Protein AF-A0AAN1XSY5-F1 (afdb_monomer_lite)

Foldseek 3Di:
DVVVVVVVVVVVVVVVVVVVVVVVVVVVPPQPPDDCDDDPDPDDPDDDDDDDPPDQPEDEELCQQVVCVQWKDWRDKDKDFCVVCVVVDDDPVQWDDAQDWDGFAQWIWHHHPQWIWIDHPRHIYIYHRQWIWGQDPQGIWIWHDDPRMIMIIGIHGHDHDDD

Secondary structure (DSSP, 8-state):
-HHHHHHHHHHHHHHHHHHHHHHHHHTT--------PPPPPP--------PPSS-----BSTTGGGG-TTTEEEEEEEEEEHHHHTTTSPPGGGBPPTT-EEEETTEEEEE-SS-EEEEETTEEEEE-TTEEEEEETTEEEEEEEETTEEEEEEEEEPP----

Sequence (163 aa):
MARYYLIATIIVVAFGCIVFARRVATLRDFEVRAGAGAPPSPAGAQRDGVPPPAQTFAGDGPWVLSALPSCFAQQSSLTGTALQLAFDVPPARERVAPGTRLHSGNCTLVVGAHDVTIERDGDRLRVPPDAALYDTPKGLTLFHTHAGRAELRVYNRLPVTLR

Structure (mmCIF, N/CA/C/O backbone):
data_AF-A0AAN1XSY5-F1
#
_entry.id   AF-A0AAN1XSY5-F1
#
loop_
_atom_site.group_PDB
_atom_site.id
_atom_site.type_symbol
_atom_site.label_atom_id
_atom_site.label_alt_id
_atom_site.label_comp_id
_atom_site.label_asym_id
_atom_site.label_entity_id
_atom_site.label_seq_id
_atom_site.pdbx_PDB_ins_code
_atom_site.Cartn_x
_atom_site.Cartn_y
_atom_site.Cartn_z
_atom_site.occupancy
_atom_site.B_iso_or_equiv
_atom_site.auth_seq_id
_atom_site.auth_comp_id
_atom_site.auth_asym_id
_atom_site.auth_atom_id
_atom_site.pdbx_PDB_model_num
ATOM 1 N N . MET A 1 1 ? 42.272 26.049 -30.480 1.00 61.34 1 MET A N 1
ATOM 2 C CA . MET A 1 1 ? 41.077 25.381 -31.045 1.00 61.34 1 MET A CA 1
ATOM 3 C C . MET A 1 1 ? 40.530 24.282 -30.130 1.00 61.34 1 MET A C 1
ATOM 5 O O . MET A 1 1 ? 39.418 24.443 -29.656 1.00 61.34 1 MET A O 1
ATOM 9 N N . ALA A 1 2 ? 41.290 23.230 -29.782 1.00 71.50 2 ALA A N 1
ATOM 10 C CA . ALA A 1 2 ? 40.796 22.106 -28.956 1.00 71.50 2 ALA A CA 1
ATOM 11 C C . ALA A 1 2 ? 40.216 22.499 -27.577 1.00 71.50 2 ALA A C 1
ATOM 13 O O . ALA A 1 2 ? 39.219 21.936 -27.136 1.00 71.50 2 ALA A O 1
ATOM 14 N N . ARG A 1 3 ? 40.789 23.520 -26.923 1.00 74.94 3 ARG A N 1
ATOM 15 C CA . ARG A 1 3 ? 40.286 24.042 -25.638 1.00 74.94 3 ARG A CA 1
ATOM 16 C C . ARG A 1 3 ? 38.865 24.613 -25.730 1.00 74.94 3 ARG A C 1
ATOM 18 O O . ARG A 1 3 ? 38.096 24.447 -24.795 1.00 74.94 3 ARG A O 1
ATOM 25 N N . TYR A 1 4 ? 38.501 25.228 -26.856 1.00 86.19 4 TYR A N 1
ATOM 26 C CA . TYR A 1 4 ? 37.157 25.781 -27.051 1.00 86.19 4 TYR A CA 1
ATOM 27 C C . TYR A 1 4 ? 36.112 24.682 -27.254 1.00 86.19 4 TYR A C 1
ATOM 29 O O . TYR A 1 4 ? 35.021 24.775 -26.702 1.00 86.19 4 TYR A O 1
ATOM 37 N N . TYR A 1 5 ? 36.468 23.608 -27.965 1.00 84.12 5 TYR A N 1
ATOM 38 C CA . TYR A 1 5 ? 35.583 22.454 -28.130 1.00 84.12 5 TYR A CA 1
ATOM 39 C C . TYR A 1 5 ? 35.305 21.740 -26.807 1.00 84.12 5 TYR A C 1
ATOM 41 O O . TYR A 1 5 ? 34.165 21.368 -26.561 1.00 84.12 5 TYR A O 1
ATOM 49 N N . LEU A 1 6 ? 36.314 21.610 -25.938 1.00 89.06 6 LEU A N 1
ATOM 50 C CA . LEU A 1 6 ? 36.168 20.979 -24.623 1.00 89.06 6 LEU A CA 1
ATOM 51 C C . LEU A 1 6 ? 35.263 21.804 -23.692 1.00 89.06 6 LEU A C 1
ATOM 53 O O . LEU A 1 6 ? 34.407 21.260 -23.001 1.00 89.06 6 LEU A O 1
ATOM 57 N N . ILE A 1 7 ? 35.402 23.132 -23.716 1.00 86.81 7 ILE A N 1
ATOM 58 C CA . ILE A 1 7 ? 34.521 24.029 -22.957 1.00 86.81 7 ILE A CA 1
ATOM 59 C C . ILE A 1 7 ? 33.079 23.936 -23.482 1.00 86.81 7 ILE A C 1
ATOM 61 O O . ILE A 1 7 ? 32.145 23.837 -22.689 1.00 86.81 7 ILE A O 1
ATOM 65 N N . ALA A 1 8 ? 32.888 23.904 -24.803 1.00 87.25 8 ALA A N 1
ATOM 66 C CA . ALA A 1 8 ? 31.563 23.797 -25.408 1.00 87.25 8 ALA A CA 1
ATOM 67 C C . ALA A 1 8 ? 30.851 22.481 -25.047 1.00 87.25 8 ALA A C 1
ATOM 69 O O . ALA A 1 8 ? 29.673 22.508 -24.692 1.00 87.25 8 ALA A O 1
ATOM 70 N N . THR A 1 9 ? 31.546 21.339 -25.069 1.00 89.75 9 THR A N 1
ATOM 71 C CA . THR A 1 9 ? 30.949 20.055 -24.665 1.00 89.75 9 THR A CA 1
ATOM 72 C C . THR A 1 9 ? 30.570 20.029 -23.193 1.00 89.75 9 THR A C 1
ATOM 74 O O . THR A 1 9 ? 29.479 19.562 -22.874 1.00 89.75 9 THR A O 1
ATOM 77 N N . ILE A 1 10 ? 31.403 20.573 -22.299 1.00 93.62 10 ILE A N 1
ATOM 78 C CA . ILE A 1 10 ? 31.058 20.667 -20.871 1.00 93.62 10 ILE A CA 1
ATOM 79 C C . ILE A 1 10 ? 29.782 21.487 -20.680 1.00 93.62 10 ILE A C 1
ATOM 81 O O . ILE A 1 10 ? 28.893 21.061 -19.945 1.00 93.62 10 ILE A O 1
ATOM 85 N N . ILE A 1 11 ? 29.664 22.628 -21.364 1.00 92.94 11 ILE A N 1
ATOM 86 C CA . ILE A 1 11 ? 28.479 23.486 -21.264 1.00 92.94 11 ILE A CA 1
ATOM 87 C C . ILE A 1 11 ? 27.236 22.733 -21.737 1.00 92.94 11 ILE A C 1
ATOM 89 O O . ILE A 1 11 ? 26.245 22.702 -21.013 1.00 92.94 11 ILE A O 1
ATOM 93 N N . VAL A 1 12 ? 27.286 22.087 -22.905 1.00 93.00 12 VAL A N 1
ATOM 94 C CA . VAL A 1 12 ? 26.134 21.358 -23.461 1.00 93.00 12 VAL A CA 1
ATOM 95 C C . VAL A 1 12 ? 25.718 20.195 -22.559 1.00 93.00 12 VAL A C 1
ATOM 97 O O . VAL A 1 12 ? 24.528 20.023 -22.303 1.00 93.00 12 VAL A O 1
ATOM 100 N N . VAL A 1 13 ? 26.675 19.428 -22.031 1.00 93.00 13 VAL A N 1
ATOM 101 C CA . VAL A 1 13 ? 26.388 18.310 -21.120 1.00 93.00 13 VAL A CA 1
ATOM 102 C C . VAL A 1 13 ? 25.803 18.816 -19.804 1.00 93.00 13 VAL A C 1
ATOM 104 O O . VAL A 1 13 ? 24.787 18.293 -19.355 1.00 93.00 13 VAL A O 1
ATOM 107 N N . ALA A 1 14 ? 26.379 19.863 -19.208 1.00 91.38 14 ALA A N 1
ATOM 108 C CA . ALA A 1 14 ? 25.864 20.444 -17.972 1.00 91.38 14 ALA A CA 1
ATOM 109 C C . ALA A 1 14 ? 24.440 20.988 -18.159 1.00 91.38 14 ALA A C 1
ATOM 111 O O . ALA A 1 14 ? 23.556 20.694 -17.354 1.00 91.38 14 ALA A O 1
ATOM 112 N N . PHE A 1 15 ? 24.188 21.716 -19.251 1.00 92.56 15 PHE A N 1
ATOM 113 C CA . PHE A 1 15 ? 22.855 22.232 -19.561 1.00 92.56 15 PHE A CA 1
ATOM 114 C C . PHE A 1 15 ? 21.857 21.101 -19.823 1.00 92.56 15 PHE A C 1
ATOM 116 O O . PHE A 1 15 ? 20.746 21.131 -19.297 1.00 92.56 15 PHE A O 1
ATOM 123 N N . GLY A 1 16 ? 22.265 20.072 -20.570 1.00 89.12 16 GLY A N 1
ATOM 124 C CA . GLY A 1 16 ? 21.461 18.878 -20.816 1.00 89.12 16 GLY A CA 1
ATOM 125 C C . GLY A 1 16 ? 21.082 18.160 -19.520 1.00 89.12 16 GLY A C 1
ATOM 126 O O . GLY A 1 16 ? 19.906 17.871 -19.305 1.00 89.12 16 GLY A O 1
ATOM 127 N N . CYS A 1 17 ? 22.044 17.953 -18.616 1.00 89.19 17 CYS A N 1
ATOM 128 C CA . CYS A 1 17 ? 21.810 17.353 -17.302 1.00 89.19 17 CYS A CA 1
ATOM 129 C C . CYS A 1 17 ? 20.852 18.189 -16.443 1.00 89.19 17 CYS A C 1
ATOM 131 O O . CYS A 1 17 ? 19.953 17.629 -15.819 1.00 89.19 17 CYS A O 1
ATOM 133 N N . ILE A 1 18 ? 20.994 19.518 -16.435 1.00 87.44 18 ILE A N 1
ATOM 134 C CA . ILE A 1 18 ? 20.109 20.417 -15.676 1.00 87.44 18 ILE A CA 1
ATOM 135 C C . ILE A 1 18 ? 18.682 20.371 -16.230 1.00 87.44 18 ILE A C 1
ATOM 137 O O . ILE A 1 18 ? 17.727 20.245 -15.461 1.00 87.44 18 ILE A O 1
ATOM 141 N N . VAL A 1 19 ? 18.519 20.451 -17.554 1.00 86.19 19 VAL A N 1
ATOM 142 C CA . VAL A 1 19 ? 17.202 20.388 -18.204 1.00 86.19 19 VAL A CA 1
ATOM 143 C C . VAL A 1 19 ? 16.552 19.030 -17.962 1.00 86.19 19 VAL A C 1
ATOM 145 O O . VAL A 1 19 ? 15.374 18.981 -17.616 1.00 86.19 19 VAL A O 1
ATOM 148 N N . PHE A 1 20 ? 17.313 17.940 -18.077 1.00 82.81 20 PHE A N 1
ATOM 149 C CA . PHE A 1 20 ? 16.827 16.589 -17.815 1.00 82.81 20 PHE A CA 1
ATOM 150 C C . PHE A 1 20 ? 16.404 16.412 -16.353 1.00 82.81 20 PHE A C 1
ATOM 152 O O . PHE A 1 20 ? 15.286 15.973 -16.094 1.00 82.81 20 PHE A O 1
ATOM 159 N N . ALA A 1 21 ? 17.237 16.831 -15.396 1.00 77.56 21 ALA A N 1
ATOM 160 C CA . ALA A 1 21 ? 16.911 16.775 -13.973 1.00 77.56 21 ALA A CA 1
ATOM 161 C C . ALA A 1 21 ? 15.665 17.608 -13.641 1.00 77.56 21 ALA A C 1
ATOM 163 O O . ALA A 1 21 ? 14.802 17.141 -12.899 1.00 77.56 21 ALA A O 1
ATOM 164 N N . ARG A 1 22 ? 15.515 18.801 -14.238 1.00 75.81 22 ARG A N 1
ATOM 165 C CA . ARG A 1 22 ? 14.298 19.614 -14.092 1.00 75.81 22 ARG A CA 1
ATOM 166 C C . ARG A 1 22 ? 13.070 18.937 -14.690 1.00 75.81 22 ARG A C 1
ATOM 168 O O . ARG A 1 22 ? 12.047 18.893 -14.023 1.00 75.81 22 ARG A O 1
ATOM 175 N N . ARG A 1 23 ? 13.172 18.366 -15.894 1.00 73.94 23 ARG A N 1
ATOM 176 C CA . ARG A 1 23 ? 12.092 17.595 -16.539 1.00 73.94 23 ARG A CA 1
ATOM 177 C C . ARG A 1 23 ? 11.649 16.415 -15.676 1.00 73.94 23 ARG A C 1
ATOM 179 O O . ARG A 1 23 ? 10.453 16.193 -15.517 1.00 73.94 23 ARG A O 1
ATOM 186 N N . VAL A 1 24 ? 12.602 15.677 -15.110 1.00 67.88 24 VAL A N 1
ATOM 187 C CA . VAL A 1 24 ? 12.331 14.535 -14.226 1.00 67.88 24 VAL A CA 1
ATOM 188 C C . VAL A 1 24 ? 11.725 14.994 -12.899 1.00 67.88 24 VAL A C 1
ATOM 190 O O . VAL A 1 24 ? 10.802 14.350 -12.414 1.00 67.88 24 VAL A O 1
ATOM 193 N N . ALA A 1 25 ? 12.175 16.120 -12.339 1.00 61.53 25 ALA A N 1
ATOM 194 C CA . ALA A 1 25 ? 11.576 16.702 -11.141 1.00 61.53 25 ALA A CA 1
ATOM 195 C C . ALA A 1 25 ? 10.123 17.141 -11.388 1.00 61.53 25 ALA A C 1
ATOM 197 O O . ALA A 1 25 ? 9.246 16.761 -10.625 1.00 61.53 25 ALA A O 1
ATOM 198 N N . THR A 1 26 ? 9.836 17.818 -12.505 1.00 58.06 26 THR A N 1
ATOM 199 C CA . THR A 1 26 ? 8.461 18.226 -12.854 1.00 58.06 26 THR A CA 1
ATOM 200 C C . THR A 1 26 ? 7.534 17.051 -13.165 1.00 58.06 26 THR A C 1
ATOM 202 O O . THR A 1 26 ? 6.328 17.164 -13.007 1.00 58.06 26 THR A O 1
ATOM 205 N N . LEU A 1 27 ? 8.077 15.906 -13.595 1.00 52.56 27 LEU A N 1
ATOM 206 C CA . LEU A 1 27 ? 7.304 14.671 -13.768 1.00 52.56 27 LEU A CA 1
ATOM 207 C C . LEU A 1 27 ? 7.055 13.932 -12.446 1.00 52.56 27 LEU A C 1
ATOM 209 O O . LEU A 1 27 ? 6.299 12.968 -12.433 1.00 52.56 27 LEU A O 1
ATOM 213 N N . ARG A 1 28 ? 7.691 14.332 -11.340 1.00 47.34 28 ARG A N 1
ATOM 214 C CA . ARG A 1 28 ? 7.383 13.798 -10.006 1.00 47.34 28 ARG A CA 1
ATOM 215 C C . ARG A 1 28 ? 6.262 14.565 -9.308 1.00 47.34 28 ARG A C 1
ATOM 217 O O . ARG A 1 28 ? 5.673 14.018 -8.382 1.00 47.34 28 ARG A O 1
ATOM 224 N N . ASP A 1 29 ? 5.903 15.743 -9.812 1.00 39.31 29 ASP A N 1
ATOM 225 C CA . ASP A 1 29 ? 4.738 16.516 -9.379 1.00 39.31 29 ASP A CA 1
ATOM 226 C C . ASP A 1 29 ? 3.478 16.074 -10.141 1.00 39.31 29 ASP A C 1
ATOM 228 O O . ASP A 1 29 ? 2.768 16.870 -10.753 1.00 39.31 29 ASP A O 1
ATOM 232 N N . PHE A 1 30 ? 3.176 14.773 -10.125 1.00 43.84 30 PHE A N 1
ATOM 233 C CA . PHE A 1 30 ? 1.809 14.341 -10.399 1.00 43.84 30 PHE A CA 1
ATOM 234 C C . PHE A 1 30 ? 0.997 14.560 -9.127 1.00 43.84 30 PHE A C 1
ATOM 236 O O . PHE A 1 30 ? 0.799 13.649 -8.324 1.00 43.84 30 PHE A O 1
ATOM 243 N N . GLU A 1 31 ? 0.508 15.785 -8.950 1.00 40.00 31 GLU A N 1
ATOM 244 C CA . GLU A 1 31 ? -0.654 16.034 -8.107 1.00 40.00 31 GLU A CA 1
ATOM 245 C C . GLU A 1 31 ? -1.852 15.359 -8.797 1.00 40.00 31 GLU A C 1
ATOM 247 O O . GLU A 1 31 ? -2.562 15.946 -9.616 1.00 40.00 31 GLU A O 1
ATOM 252 N N . VAL A 1 32 ? -2.029 14.059 -8.541 1.00 40.19 32 VAL A N 1
ATOM 253 C CA . VAL A 1 32 ? -3.212 13.316 -8.977 1.00 40.19 32 VAL A CA 1
ATOM 254 C C . VAL A 1 32 ? -4.375 13.830 -8.142 1.00 40.19 32 VAL A C 1
ATOM 256 O O . VAL A 1 32 ? -4.697 13.307 -7.078 1.00 40.19 32 VAL A O 1
ATOM 259 N N . ARG A 1 33 ? -5.019 14.889 -8.632 1.00 35.62 33 ARG A N 1
ATOM 260 C CA . ARG A 1 33 ? -6.340 15.291 -8.166 1.00 35.62 33 ARG A CA 1
ATOM 261 C C . ARG A 1 33 ? -7.256 14.101 -8.431 1.00 35.62 33 ARG A C 1
ATOM 263 O O . ARG A 1 33 ? -7.481 13.749 -9.587 1.00 35.62 33 ARG A O 1
ATOM 270 N N . ALA A 1 34 ? -7.718 13.444 -7.370 1.00 37.88 34 ALA A N 1
ATOM 271 C CA . ALA A 1 34 ? -8.656 12.337 -7.461 1.00 37.88 34 ALA A CA 1
ATOM 272 C C . ALA A 1 34 ? -9.945 12.828 -8.139 1.00 37.88 34 ALA A C 1
ATOM 274 O O . ALA A 1 34 ? -10.850 13.358 -7.498 1.00 37.88 34 ALA A O 1
ATOM 275 N N . GLY A 1 35 ? -10.015 12.695 -9.462 1.00 36.66 35 GLY A N 1
ATOM 276 C CA . GLY A 1 35 ? -11.281 12.676 -10.168 1.00 36.66 35 GLY A CA 1
ATOM 277 C C . GLY A 1 35 ? -11.974 11.386 -9.766 1.00 36.66 35 GLY A C 1
ATOM 278 O O . GLY A 1 35 ? -11.394 10.312 -9.926 1.00 36.66 35 GLY A O 1
ATOM 279 N N . ALA A 1 36 ? -13.179 11.490 -9.211 1.00 41.09 36 ALA A N 1
ATOM 280 C CA . ALA A 1 36 ? -14.056 10.356 -8.961 1.00 41.09 36 ALA A CA 1
ATOM 281 C C . ALA A 1 36 ? -14.411 9.687 -10.303 1.00 41.09 36 ALA A C 1
ATOM 283 O O . ALA A 1 36 ? -15.449 9.953 -10.900 1.00 41.09 36 ALA A O 1
ATOM 284 N N . GLY A 1 37 ? -13.500 8.867 -10.824 1.00 35.31 37 GLY A N 1
ATOM 285 C CA . GLY A 1 37 ? -13.770 7.957 -11.921 1.00 35.31 37 GLY A CA 1
ATOM 286 C C . GLY A 1 37 ? -14.656 6.850 -11.380 1.00 35.31 37 GLY A C 1
ATOM 287 O O . GLY A 1 37 ? -14.259 6.144 -10.454 1.00 35.31 37 GLY A O 1
ATOM 288 N N . ALA A 1 38 ? -15.871 6.750 -11.915 1.00 45.31 38 ALA A N 1
ATOM 289 C CA . ALA A 1 38 ? -16.823 5.716 -11.543 1.00 45.31 38 ALA A CA 1
ATOM 290 C C . ALA A 1 38 ? -16.159 4.323 -11.611 1.00 45.31 38 ALA A C 1
ATOM 292 O O . ALA A 1 38 ? -15.421 4.051 -12.566 1.00 45.31 38 ALA A O 1
ATOM 293 N N . PRO A 1 39 ? -16.391 3.445 -10.618 1.00 52.72 39 PRO A N 1
ATOM 294 C CA . PRO A 1 39 ? -15.870 2.085 -10.655 1.00 52.72 39 PRO A CA 1
ATOM 295 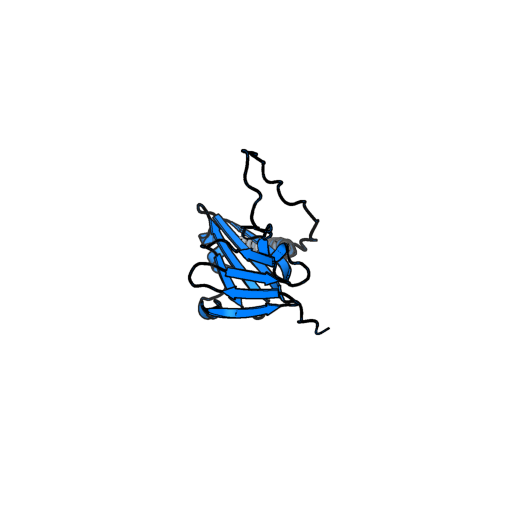C C . PRO A 1 39 ? -16.370 1.359 -11.918 1.00 52.72 39 PRO A C 1
ATOM 297 O O . PRO A 1 39 ? -17.499 1.608 -12.356 1.00 52.72 39 PRO A O 1
ATOM 300 N N . PRO A 1 40 ? -15.567 0.463 -12.525 1.00 42.91 40 PRO A N 1
ATOM 301 C CA . PRO A 1 40 ? -16.036 -0.353 -13.638 1.00 42.91 40 PRO A CA 1
ATOM 302 C C . PRO A 1 40 ? -17.245 -1.173 -13.173 1.00 42.91 40 PRO A C 1
ATOM 304 O O . PRO A 1 40 ? -17.156 -1.931 -12.209 1.00 42.91 40 PRO A O 1
ATOM 307 N N . SER A 1 41 ? -18.390 -0.986 -13.835 1.00 36.34 41 SER A N 1
ATOM 308 C CA . SER A 1 41 ? -19.603 -1.750 -13.535 1.00 36.34 41 SER A CA 1
ATOM 309 C C . SER A 1 41 ? -19.344 -3.240 -13.789 1.00 36.34 41 SER A C 1
ATOM 311 O O . SER A 1 41 ? -18.900 -3.585 -14.888 1.00 36.34 41 SER A O 1
ATOM 313 N N . PRO A 1 42 ? -19.610 -4.138 -12.825 1.00 46.75 42 PRO A N 1
ATOM 314 C CA . PRO A 1 42 ? -19.545 -5.567 -13.081 1.00 46.75 42 PRO A CA 1
ATOM 315 C C . PRO A 1 42 ? -20.630 -5.943 -14.096 1.00 46.75 42 PRO A C 1
ATOM 317 O O . PRO A 1 42 ? -21.811 -5.652 -13.906 1.00 46.75 42 PRO A O 1
ATOM 320 N N . ALA A 1 43 ? -20.221 -6.573 -15.198 1.00 43.34 43 ALA A N 1
ATOM 321 C CA . ALA A 1 43 ? -21.133 -7.145 -16.178 1.00 43.34 43 ALA A CA 1
ATOM 322 C C . ALA A 1 43 ? -21.931 -8.277 -15.510 1.00 43.34 43 ALA A C 1
ATOM 324 O O . ALA A 1 43 ? -21.402 -9.354 -15.239 1.00 43.34 43 ALA A O 1
ATOM 325 N N . GLY A 1 44 ? -23.197 -8.005 -15.193 1.00 37.50 44 GLY A N 1
ATOM 326 C CA . GLY A 1 44 ? -24.102 -8.969 -14.581 1.00 37.50 44 GLY A CA 1
ATOM 327 C C . GLY A 1 44 ? -24.516 -10.054 -15.571 1.00 37.50 44 GLY A C 1
ATOM 328 O O . GLY A 1 44 ? -25.224 -9.782 -16.537 1.00 37.50 44 GLY A O 1
ATOM 329 N N . ALA A 1 45 ? -24.123 -11.296 -15.297 1.00 42.59 45 ALA A N 1
ATOM 330 C CA . ALA A 1 45 ? -24.828 -12.475 -15.783 1.00 42.59 45 ALA A CA 1
ATOM 331 C C . ALA A 1 45 ? -25.747 -12.962 -14.653 1.00 42.59 45 ALA A C 1
ATOM 333 O O . ALA A 1 45 ? -25.320 -13.680 -13.751 1.00 42.59 45 ALA A O 1
ATOM 334 N N . GLN A 1 46 ? -27.004 -12.519 -14.680 1.00 43.78 46 GLN A N 1
ATOM 335 C CA . GLN A 1 46 ? -28.043 -12.972 -13.760 1.00 43.78 46 GLN A CA 1
ATOM 336 C C . GLN A 1 46 ? -28.459 -14.400 -14.151 1.00 43.78 46 GLN A C 1
ATOM 338 O O . GLN A 1 46 ? -28.977 -14.615 -15.246 1.00 43.78 46 GLN A O 1
ATOM 343 N N . ARG A 1 47 ? -28.214 -15.378 -13.272 1.00 41.56 47 ARG A N 1
ATOM 344 C CA . ARG A 1 47 ? -28.858 -16.699 -13.300 1.00 41.56 47 ARG A CA 1
ATOM 345 C C . ARG A 1 47 ? -29.656 -16.894 -12.016 1.00 41.56 47 ARG A C 1
ATOM 347 O O . ARG A 1 47 ? -29.275 -16.407 -10.957 1.00 41.56 47 ARG A O 1
ATOM 354 N N . ASP A 1 48 ? -30.786 -17.558 -12.183 1.00 48.38 48 ASP A N 1
ATOM 355 C CA . ASP A 1 48 ? -31.939 -17.609 -11.295 1.00 48.38 48 ASP A CA 1
ATOM 356 C C . ASP A 1 48 ? -31.679 -18.155 -9.877 1.00 48.38 48 ASP A C 1
ATOM 358 O O . ASP A 1 48 ? -30.980 -19.148 -9.690 1.00 48.38 48 A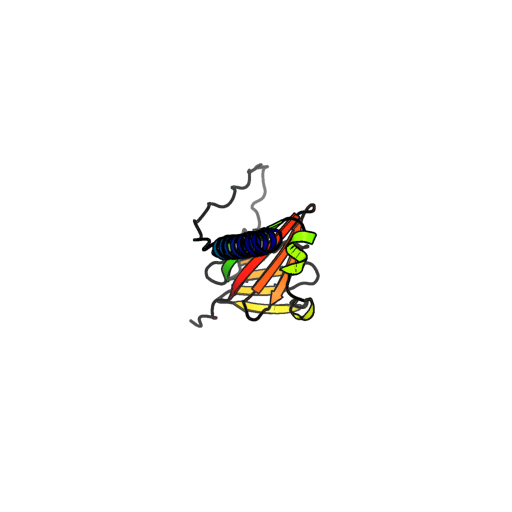SP A O 1
ATOM 362 N N . GLY A 1 49 ? -32.375 -17.566 -8.894 1.00 47.97 49 GLY A N 1
ATOM 363 C CA . GLY A 1 49 ? -33.120 -18.368 -7.918 1.00 47.97 49 GLY A CA 1
ATOM 364 C C . GLY A 1 49 ? -32.468 -18.777 -6.593 1.00 47.97 49 GLY A C 1
ATOM 365 O O . GLY A 1 49 ? -32.680 -19.911 -6.187 1.00 47.97 49 GLY A O 1
ATOM 366 N N . VAL A 1 50 ? -31.776 -17.891 -5.865 1.00 40.62 50 VAL A N 1
ATOM 367 C CA . VAL A 1 50 ? -31.584 -17.987 -4.394 1.00 40.62 50 VAL A CA 1
ATOM 368 C C . VAL A 1 50 ? -31.490 -16.556 -3.833 1.00 40.62 50 VAL A C 1
ATOM 370 O O . VAL A 1 50 ? -30.726 -15.771 -4.394 1.00 40.62 50 VAL A O 1
ATOM 373 N N . PRO A 1 51 ? -32.218 -16.160 -2.764 1.00 38.47 51 PRO A N 1
ATOM 374 C CA . PRO A 1 51 ? -31.946 -14.892 -2.090 1.00 38.47 51 PRO A CA 1
ATOM 375 C C . PRO A 1 51 ? -30.529 -14.963 -1.495 1.00 38.47 51 PRO A C 1
ATOM 377 O O . PRO A 1 51 ? -30.292 -15.825 -0.644 1.00 38.47 51 PRO A O 1
ATOM 380 N N . PRO A 1 52 ? -29.566 -14.133 -1.935 1.00 44.22 52 PRO A N 1
ATOM 381 C CA . PRO A 1 52 ? -28.221 -14.184 -1.381 1.00 44.22 52 PRO A CA 1
ATOM 382 C C . PRO A 1 52 ? -28.277 -13.838 0.117 1.00 44.22 52 PRO A C 1
ATOM 384 O O . PRO A 1 52 ? -29.032 -12.935 0.496 1.00 44.22 52 PRO A O 1
ATOM 387 N N . PRO A 1 53 ? -27.508 -14.530 0.984 1.00 47.28 53 PRO A N 1
ATOM 388 C CA . PRO A 1 53 ? -27.342 -14.095 2.368 1.00 47.28 53 PRO A CA 1
ATOM 389 C C . PRO A 1 53 ? -26.887 -12.632 2.371 1.00 47.28 53 PRO A C 1
ATOM 391 O O . PRO A 1 53 ? -26.157 -12.236 1.461 1.00 47.28 53 PRO A O 1
ATOM 394 N N . ALA A 1 54 ? -27.378 -11.856 3.350 1.00 44.72 54 ALA A N 1
ATOM 395 C CA . ALA A 1 54 ? -27.167 -10.414 3.524 1.00 44.72 54 ALA A CA 1
ATOM 396 C C . ALA A 1 54 ? -25.913 -9.927 2.790 1.00 44.72 54 ALA A C 1
ATOM 398 O O . ALA A 1 54 ? -24.803 -10.299 3.170 1.00 44.72 54 ALA A O 1
ATOM 399 N N . GLN A 1 55 ? -26.114 -9.190 1.692 1.00 42.53 55 GLN A N 1
ATOM 400 C CA . GLN A 1 55 ? -25.042 -8.831 0.770 1.00 42.53 55 GLN A CA 1
ATOM 401 C C . GLN A 1 55 ? -23.968 -8.047 1.522 1.00 42.53 55 GLN A C 1
ATOM 403 O O . GLN A 1 55 ? -24.077 -6.848 1.751 1.00 42.53 55 GLN A O 1
ATOM 408 N N . THR A 1 56 ? -22.931 -8.770 1.924 1.00 48.84 56 THR A N 1
ATOM 409 C CA . THR A 1 56 ? -21.649 -8.222 2.330 1.00 48.84 56 THR A CA 1
ATOM 410 C C . THR A 1 56 ? -21.115 -7.545 1.075 1.00 48.84 56 THR A C 1
ATOM 412 O O . THR A 1 56 ? -21.046 -8.202 0.036 1.00 48.84 56 THR A O 1
ATOM 415 N N . PHE A 1 57 ? -20.825 -6.243 1.109 1.00 48.09 57 PHE A N 1
ATOM 416 C CA . PHE A 1 57 ? -20.237 -5.552 -0.041 1.00 48.09 57 PHE A CA 1
ATOM 417 C C . PHE A 1 57 ? -18.885 -6.204 -0.394 1.00 48.09 57 PHE A C 1
ATOM 419 O O . PHE A 1 57 ? -17.848 -5.852 0.156 1.00 48.09 57 PHE A O 1
ATOM 426 N N . ALA A 1 58 ? -18.907 -7.184 -1.300 1.00 53.69 58 ALA A N 1
ATOM 427 C CA . ALA A 1 58 ? -17.752 -7.952 -1.746 1.00 53.69 58 ALA A CA 1
ATOM 428 C C . ALA A 1 58 ? -17.062 -7.204 -2.891 1.00 53.69 58 ALA A C 1
ATOM 430 O O . ALA A 1 58 ? -17.322 -7.432 -4.071 1.00 53.69 58 ALA A O 1
ATOM 431 N N . GLY A 1 59 ? -16.228 -6.234 -2.529 1.00 56.09 59 GLY A N 1
ATOM 432 C CA . GLY A 1 59 ? -15.254 -5.649 -3.441 1.00 56.09 59 GLY A CA 1
ATOM 433 C C . GLY A 1 59 ? -13.931 -6.387 -3.298 1.00 56.09 59 GLY A C 1
ATOM 434 O O . GLY A 1 59 ? -13.323 -6.310 -2.233 1.00 56.09 59 GLY A O 1
ATOM 435 N N . ASP A 1 60 ? -13.494 -7.056 -4.365 1.00 66.69 60 ASP A N 1
ATOM 436 C CA . ASP A 1 60 ? -12.173 -7.678 -4.460 1.00 66.69 60 ASP A CA 1
ATOM 437 C C . ASP A 1 60 ? -11.307 -6.860 -5.426 1.00 66.69 60 ASP A C 1
ATOM 439 O O . ASP A 1 60 ? -11.596 -6.750 -6.621 1.00 66.69 60 ASP A O 1
ATOM 443 N N . GLY A 1 61 ? -10.230 -6.257 -4.923 1.00 73.38 61 GLY A N 1
ATOM 444 C CA . GLY A 1 61 ? -9.307 -5.518 -5.780 1.00 73.38 61 GLY A CA 1
ATOM 445 C C . GLY A 1 61 ? -8.211 -4.742 -5.045 1.00 73.38 61 GLY A C 1
ATOM 446 O O . GLY A 1 61 ? -8.345 -4.418 -3.867 1.00 73.38 61 GLY A O 1
ATOM 447 N N . PRO A 1 62 ? -7.117 -4.377 -5.738 1.00 77.56 62 PRO A N 1
ATOM 448 C CA . PRO A 1 62 ? -6.061 -3.532 -5.163 1.00 77.56 62 PRO A CA 1
ATOM 449 C C . PRO A 1 62 ? -6.548 -2.122 -4.785 1.00 77.56 62 PRO A C 1
ATOM 451 O O . PRO A 1 62 ? -5.900 -1.413 -4.019 1.00 77.56 62 PRO A O 1
ATOM 454 N N . TRP A 1 63 ? -7.701 -1.711 -5.314 1.00 82.06 63 TRP A N 1
ATOM 455 C CA . TRP A 1 63 ? -8.344 -0.422 -5.066 1.00 82.06 63 TRP A CA 1
ATOM 456 C C . TRP A 1 63 ? -9.289 -0.416 -3.860 1.00 82.06 63 TRP A C 1
ATOM 458 O O . TRP A 1 63 ? -9.878 0.619 -3.564 1.00 82.06 63 TRP A O 1
ATOM 468 N N . VAL A 1 64 ? -9.442 -1.538 -3.153 1.00 87.44 64 VAL A N 1
ATOM 469 C CA . VAL A 1 64 ? -10.423 -1.683 -2.066 1.00 87.44 64 VAL A CA 1
ATOM 470 C C . VAL A 1 64 ? -10.259 -0.629 -0.966 1.00 87.44 64 VAL A C 1
ATOM 472 O O . VAL A 1 64 ? -11.249 -0.086 -0.483 1.00 87.44 64 VAL A O 1
ATOM 475 N N . LEU A 1 65 ? -9.025 -0.263 -0.609 1.00 85.81 65 LEU A N 1
ATOM 476 C CA . LEU A 1 65 ? -8.784 0.790 0.386 1.00 85.81 65 LEU A CA 1
ATOM 477 C C . LEU A 1 65 ? -9.251 2.169 -0.103 1.00 85.81 65 LEU A C 1
ATOM 479 O O . LEU A 1 65 ? -9.732 2.971 0.691 1.00 85.81 65 LEU A O 1
ATOM 483 N N . SER A 1 66 ? -9.185 2.430 -1.409 1.00 86.88 66 SER A N 1
ATOM 484 C CA . SER A 1 66 ? -9.688 3.665 -2.024 1.00 86.88 66 SER A CA 1
ATOM 485 C C . SER A 1 66 ? -11.215 3.767 -1.986 1.00 86.88 66 SER A C 1
ATOM 487 O O . SER A 1 66 ? -11.749 4.871 -2.044 1.00 86.88 66 SER A O 1
ATOM 489 N N . ALA A 1 67 ? -11.925 2.640 -1.868 1.00 84.44 67 ALA A N 1
ATOM 490 C CA . ALA A 1 67 ? -13.380 2.614 -1.704 1.00 84.44 67 ALA A CA 1
ATOM 491 C C . ALA A 1 67 ? -13.832 2.988 -0.276 1.00 84.44 67 ALA A C 1
ATOM 493 O O . ALA A 1 67 ? -15.027 3.134 -0.022 1.00 84.44 67 ALA A O 1
ATOM 494 N N . LEU A 1 68 ? -12.886 3.173 0.653 1.00 86.69 68 LEU A N 1
ATOM 495 C CA . LEU A 1 68 ? -13.123 3.516 2.056 1.00 86.69 68 LEU A CA 1
ATOM 496 C C . LEU A 1 68 ? -12.548 4.905 2.400 1.00 86.69 68 LEU A C 1
ATOM 498 O O . LEU A 1 68 ? -11.655 5.007 3.247 1.00 86.69 68 LEU A O 1
ATOM 502 N N . PRO A 1 69 ? -13.061 5.998 1.799 1.00 83.62 69 PRO A N 1
ATOM 503 C CA . PRO A 1 69 ? -12.488 7.338 1.953 1.00 83.62 69 PRO A CA 1
ATOM 504 C C . PRO A 1 69 ? -12.590 7.901 3.379 1.00 83.62 69 PRO A C 1
ATOM 506 O O . PRO A 1 69 ? -11.853 8.819 3.721 1.00 83.62 69 PRO A O 1
ATOM 509 N N . SER A 1 70 ? -13.473 7.357 4.226 1.00 81.75 70 SER A N 1
ATOM 510 C CA . SER A 1 70 ? -13.563 7.705 5.654 1.00 81.75 70 SER A CA 1
ATOM 511 C C . SER A 1 70 ? -12.438 7.103 6.502 1.00 81.75 70 SER A C 1
ATOM 513 O O . SER A 1 70 ? -12.227 7.534 7.632 1.00 81.75 70 SER A O 1
ATOM 515 N N . CYS A 1 71 ? -11.712 6.120 5.967 1.00 86.12 71 CYS A N 1
ATOM 516 C CA . CYS A 1 71 ? -10.660 5.393 6.672 1.00 86.12 71 CYS A CA 1
ATOM 517 C C . CYS A 1 71 ? -9.288 5.586 6.029 1.00 86.12 71 CYS A C 1
ATOM 519 O O . CYS A 1 71 ? -8.288 5.679 6.743 1.00 86.12 71 CYS A O 1
ATOM 521 N N . PHE A 1 72 ? -9.228 5.659 4.699 1.00 89.94 72 PHE A N 1
ATOM 522 C CA . PHE A 1 72 ? -7.987 5.759 3.942 1.00 89.94 72 PHE A CA 1
ATOM 523 C C . PHE A 1 72 ? -8.109 6.823 2.859 1.00 89.94 72 PHE A C 1
ATOM 525 O O . PHE A 1 72 ? -9.052 6.824 2.072 1.00 89.94 72 PHE A O 1
ATOM 532 N N . ALA A 1 73 ? -7.113 7.698 2.779 1.00 89.56 73 ALA A N 1
ATOM 533 C CA . ALA A 1 73 ? -7.001 8.668 1.699 1.00 89.56 73 ALA A CA 1
ATOM 534 C C . ALA A 1 73 ? -5.850 8.262 0.776 1.00 89.56 73 ALA A C 1
ATOM 536 O O . ALA A 1 73 ? -4.680 8.392 1.149 1.00 89.56 73 ALA A O 1
ATOM 537 N N . GLN A 1 74 ? -6.171 7.766 -0.424 1.00 92.12 74 GLN A N 1
ATOM 538 C CA . GLN A 1 74 ? -5.157 7.430 -1.426 1.00 92.12 74 GLN A CA 1
ATOM 539 C C . GLN A 1 74 ? -4.382 8.691 -1.823 1.00 92.12 74 GLN A C 1
ATOM 541 O O . GLN A 1 74 ? -4.974 9.682 -2.237 1.00 92.12 74 GLN A O 1
ATOM 546 N N . GLN A 1 75 ? -3.059 8.631 -1.705 1.00 91.75 75 GLN A N 1
ATOM 547 C CA . GLN A 1 75 ? -2.141 9.706 -2.079 1.00 91.75 75 GLN A CA 1
ATOM 548 C C . GLN A 1 75 ? -1.612 9.512 -3.497 1.00 91.75 75 GLN A C 1
ATOM 550 O O . GLN A 1 75 ? -1.553 10.449 -4.286 1.00 91.75 75 GLN A O 1
ATOM 555 N N . SER A 1 76 ? -1.231 8.282 -3.835 1.00 91.25 76 SER A N 1
ATOM 556 C CA . SER A 1 76 ? -0.646 7.968 -5.133 1.00 91.25 76 SER A CA 1
ATOM 557 C C . SER A 1 76 ? -0.923 6.525 -5.541 1.00 91.25 76 SER A C 1
ATOM 559 O O . SER A 1 76 ? -1.253 5.668 -4.716 1.00 91.25 76 SER A O 1
ATOM 561 N N . SER A 1 77 ? -0.808 6.279 -6.844 1.00 91.44 77 SER A N 1
ATOM 56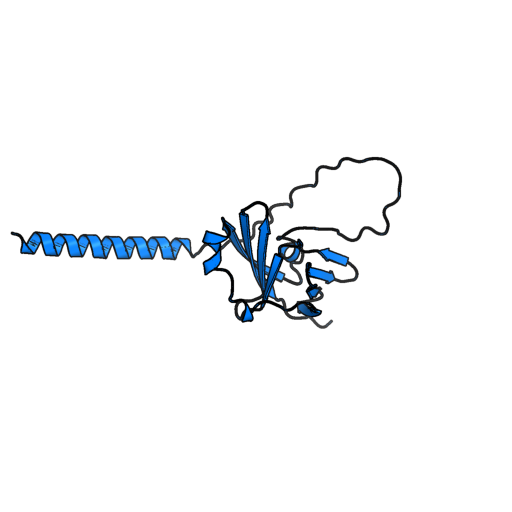2 C CA . SER A 1 77 ? -0.867 4.954 -7.452 1.00 91.44 77 SER A CA 1
ATOM 563 C C . SER A 1 77 ? 0.172 4.883 -8.560 1.00 91.44 77 SER A C 1
ATOM 565 O O . SER A 1 77 ? 0.226 5.764 -9.417 1.00 91.44 77 SER A O 1
ATOM 567 N N . LEU A 1 78 ? 0.981 3.833 -8.545 1.00 90.38 78 LEU A N 1
ATOM 568 C CA . LEU A 1 78 ? 1.966 3.514 -9.565 1.00 90.38 78 LEU A CA 1
ATOM 569 C C . LEU A 1 78 ? 1.655 2.125 -10.113 1.00 90.38 78 LEU A C 1
ATOM 571 O O . LEU A 1 78 ? 1.356 1.198 -9.363 1.00 90.38 78 LEU A O 1
ATOM 575 N N . THR A 1 79 ? 1.737 1.969 -11.428 1.00 90.00 79 THR A N 1
ATOM 576 C CA . THR A 1 79 ? 1.481 0.696 -12.105 1.00 90.00 79 THR A CA 1
ATOM 577 C C . THR A 1 79 ? 2.612 0.431 -13.082 1.00 90.00 79 THR A C 1
ATOM 579 O O . THR A 1 79 ? 3.057 1.335 -13.787 1.00 90.00 79 THR A O 1
ATOM 582 N N . GLY A 1 80 ? 3.079 -0.809 -13.140 1.00 89.25 80 GLY A N 1
ATOM 583 C CA . GLY A 1 80 ? 4.197 -1.188 -13.993 1.00 89.25 80 GLY A CA 1
ATOM 584 C C . GLY A 1 80 ? 4.469 -2.680 -13.933 1.00 89.25 80 GLY A C 1
ATOM 585 O O . GLY A 1 80 ? 3.620 -3.471 -13.531 1.00 89.25 80 GLY A O 1
ATOM 586 N N . THR A 1 81 ? 5.664 -3.080 -14.344 1.00 89.56 81 THR A N 1
ATOM 587 C CA . THR A 1 81 ? 6.163 -4.435 -14.074 1.00 89.56 81 THR A CA 1
ATOM 588 C C . THR A 1 81 ? 6.707 -4.523 -12.646 1.00 89.56 81 THR A C 1
ATOM 590 O O . THR A 1 81 ? 7.125 -3.516 -12.071 1.00 89.56 81 THR A O 1
ATOM 593 N N . ALA A 1 82 ? 6.754 -5.730 -12.075 1.00 86.00 82 ALA A N 1
ATOM 594 C CA . ALA A 1 82 ? 7.301 -5.933 -10.729 1.00 86.00 82 ALA A CA 1
ATOM 595 C C . ALA A 1 82 ? 8.759 -5.452 -10.601 1.00 86.00 82 ALA A C 1
ATOM 597 O O . ALA A 1 82 ? 9.120 -4.846 -9.598 1.00 86.00 82 ALA A O 1
ATOM 598 N N . LEU A 1 83 ? 9.577 -5.652 -11.643 1.00 87.44 83 LEU A N 1
ATOM 599 C CA . LEU A 1 83 ? 10.968 -5.184 -11.690 1.00 87.44 83 LEU A CA 1
ATOM 600 C C . LEU A 1 83 ? 11.083 -3.657 -11.667 1.00 87.44 83 LEU A C 1
ATOM 602 O O . LEU A 1 83 ? 11.960 -3.127 -10.995 1.00 87.44 83 LEU A O 1
ATOM 606 N N . GLN A 1 84 ? 10.202 -2.950 -12.380 1.00 87.06 84 GLN A N 1
ATOM 607 C CA . GLN A 1 84 ? 10.204 -1.484 -12.395 1.00 87.06 84 GLN A CA 1
ATOM 608 C C . GLN A 1 84 ? 9.837 -0.904 -11.028 1.00 87.06 84 GLN A C 1
ATOM 610 O O . GLN A 1 84 ? 10.450 0.066 -10.599 1.00 87.06 84 GLN A O 1
ATOM 615 N N . LEU A 1 85 ? 8.868 -1.519 -10.347 1.00 88.62 85 LEU A N 1
ATOM 616 C CA . LEU A 1 85 ? 8.367 -1.057 -9.052 1.00 88.62 85 LEU A CA 1
ATOM 617 C C . LEU A 1 85 ? 9.217 -1.524 -7.865 1.00 88.62 85 LEU A C 1
ATOM 619 O O . LEU A 1 85 ? 9.029 -1.024 -6.762 1.00 88.62 85 LEU A O 1
ATOM 623 N N . ALA A 1 86 ? 10.161 -2.448 -8.060 1.00 86.62 86 ALA A N 1
ATOM 624 C CA . ALA A 1 86 ? 10.951 -3.034 -6.976 1.00 86.62 86 ALA A CA 1
ATOM 625 C C . ALA A 1 86 ? 11.701 -1.993 -6.122 1.00 86.62 86 ALA A C 1
ATOM 627 O O . ALA A 1 86 ? 11.889 -2.213 -4.929 1.00 86.62 86 ALA A O 1
ATOM 628 N N . PHE A 1 87 ? 12.100 -0.862 -6.714 1.00 87.25 87 PHE A N 1
ATOM 629 C CA . PHE A 1 87 ? 12.772 0.232 -6.002 1.00 87.25 87 PHE A CA 1
ATOM 630 C C . PHE A 1 87 ? 11.817 1.148 -5.223 1.00 87.25 87 PHE A C 1
ATOM 632 O O . PHE A 1 87 ? 12.265 1.859 -4.325 1.00 87.25 87 PHE A O 1
ATOM 639 N N . ASP A 1 88 ? 10.525 1.128 -5.552 1.00 90.25 88 ASP A N 1
ATOM 640 C CA . ASP A 1 88 ? 9.484 1.905 -4.872 1.00 90.25 88 ASP A CA 1
ATOM 641 C C . ASP A 1 88 ? 8.798 1.099 -3.756 1.00 90.25 88 ASP A C 1
ATOM 643 O O . ASP A 1 88 ? 8.146 1.676 -2.882 1.00 90.25 88 ASP A O 1
ATOM 647 N N . VAL A 1 89 ? 8.949 -0.232 -3.762 1.00 91.00 89 VAL A N 1
ATOM 648 C CA . VAL A 1 89 ? 8.424 -1.116 -2.715 1.00 91.00 89 VAL A CA 1
ATOM 649 C C . VAL A 1 89 ? 9.207 -0.903 -1.410 1.00 91.00 89 VAL A C 1
ATOM 651 O O . VAL A 1 89 ? 10.437 -1.004 -1.410 1.00 91.00 89 VAL A O 1
ATOM 654 N N . PRO A 1 90 ? 8.525 -0.651 -0.275 1.00 92.81 90 PRO A N 1
ATOM 655 C CA . PRO A 1 90 ? 9.191 -0.519 1.015 1.00 92.81 90 PRO A CA 1
ATOM 656 C C . PRO A 1 90 ? 9.963 -1.788 1.421 1.00 92.81 90 PRO A C 1
ATOM 658 O O . PRO A 1 90 ? 9.619 -2.903 1.012 1.00 92.81 90 PRO A O 1
ATOM 661 N N . PRO A 1 91 ? 11.005 -1.663 2.260 1.00 91.25 91 PRO A N 1
ATOM 662 C CA . PRO A 1 91 ? 11.799 -2.808 2.688 1.00 91.25 91 PRO A CA 1
ATOM 663 C C . PRO A 1 91 ? 10.958 -3.804 3.499 1.00 91.25 91 PRO A C 1
ATOM 665 O O . PRO A 1 91 ? 10.045 -3.429 4.228 1.00 91.25 91 PRO A O 1
ATOM 668 N N . ALA A 1 92 ? 11.325 -5.089 3.455 1.00 89.81 92 ALA A N 1
ATOM 669 C CA . ALA A 1 92 ? 10.564 -6.169 4.096 1.00 89.81 92 ALA A CA 1
ATOM 670 C C . ALA A 1 92 ? 10.330 -5.986 5.610 1.00 89.81 92 ALA A C 1
ATOM 672 O O . ALA A 1 92 ? 9.346 -6.493 6.134 1.00 89.81 92 ALA A O 1
ATOM 673 N N . ARG A 1 93 ? 11.194 -5.240 6.312 1.00 90.44 93 ARG A N 1
ATOM 674 C CA . ARG A 1 93 ? 11.026 -4.906 7.740 1.00 90.44 93 ARG A CA 1
ATOM 675 C C . ARG A 1 93 ? 9.813 -4.012 8.034 1.00 90.44 93 ARG A C 1
ATOM 677 O O . ARG A 1 93 ? 9.349 -3.988 9.162 1.00 90.44 93 ARG A O 1
ATOM 684 N N . GLU A 1 94 ? 9.344 -3.263 7.037 1.00 92.62 94 GLU A N 1
ATOM 685 C CA . GLU A 1 94 ? 8.150 -2.408 7.121 1.00 92.62 94 GLU A CA 1
ATOM 686 C C . GLU A 1 94 ? 6.888 -3.172 6.700 1.00 92.62 94 GLU A C 1
ATOM 688 O O . GLU A 1 94 ? 5.781 -2.640 6.765 1.00 92.62 94 GLU A O 1
ATOM 693 N N . ARG A 1 95 ? 7.032 -4.432 6.265 1.00 93.06 95 ARG A N 1
ATOM 694 C CA . ARG A 1 95 ? 5.896 -5.280 5.921 1.00 93.06 95 ARG A CA 1
ATOM 695 C C . ARG A 1 95 ? 5.091 -5.582 7.178 1.00 93.06 95 ARG A C 1
ATOM 697 O O . ARG A 1 95 ? 5.630 -6.034 8.187 1.00 93.06 95 ARG A O 1
ATOM 704 N N . VAL A 1 96 ? 3.783 -5.393 7.084 1.00 90.31 96 VAL A N 1
ATOM 705 C CA . VAL A 1 96 ? 2.855 -5.734 8.158 1.00 90.31 96 VAL A CA 1
ATOM 706 C C . VAL A 1 96 ? 2.769 -7.253 8.266 1.00 90.31 96 VAL A C 1
ATOM 708 O O . VAL A 1 96 ? 2.498 -7.947 7.283 1.00 90.31 96 VAL A O 1
ATOM 711 N N . ALA A 1 97 ? 3.024 -7.776 9.462 1.00 87.81 97 ALA A N 1
ATOM 712 C CA . ALA A 1 97 ? 3.019 -9.210 9.703 1.00 87.81 97 ALA A CA 1
ATOM 713 C C . ALA A 1 97 ? 1.583 -9.777 9.697 1.00 87.81 97 ALA A C 1
ATOM 715 O O . ALA A 1 97 ? 0.661 -9.111 10.181 1.00 87.81 97 ALA A O 1
ATOM 716 N N . PRO A 1 98 ? 1.374 -11.016 9.221 1.00 88.81 98 PRO A N 1
ATOM 717 C CA . PRO A 1 98 ? 0.128 -11.748 9.435 1.00 88.81 98 PRO A CA 1
ATOM 718 C C . PRO A 1 98 ? -0.280 -11.798 10.915 1.00 88.81 98 PRO A C 1
ATOM 720 O O . PRO A 1 98 ? 0.567 -11.869 11.801 1.00 88.81 98 PRO A O 1
ATOM 723 N N . GLY A 1 99 ? -1.583 -11.765 11.182 1.00 85.00 99 GLY A N 1
ATOM 724 C CA . GLY A 1 99 ? -2.171 -11.650 12.519 1.00 85.00 99 GLY A CA 1
ATOM 725 C C . GLY A 1 99 ? -2.271 -10.211 13.040 1.00 85.00 99 GLY A C 1
ATOM 726 O O . GLY A 1 99 ? -2.924 -9.978 14.058 1.00 85.00 99 GLY A O 1
ATOM 727 N N . THR A 1 100 ? -1.675 -9.234 12.348 1.00 88.06 100 THR A N 1
ATOM 728 C CA . THR A 1 100 ? -1.715 -7.828 12.767 1.00 88.06 100 THR A CA 1
ATOM 729 C C . THR A 1 100 ? -3.089 -7.215 12.510 1.00 88.06 100 THR A C 1
ATOM 731 O O . THR A 1 100 ? -3.673 -7.388 11.435 1.00 88.06 100 THR A O 1
ATOM 734 N N . ARG A 1 101 ? -3.580 -6.447 13.488 1.00 89.62 101 ARG A N 1
ATOM 735 C CA . ARG A 1 101 ? -4.772 -5.605 13.355 1.00 89.62 101 ARG A CA 1
ATOM 736 C C . ARG A 1 101 ? -4.375 -4.134 13.348 1.00 89.62 101 ARG A C 1
ATOM 738 O O . ARG A 1 101 ? -3.660 -3.691 14.242 1.00 89.62 101 ARG A O 1
ATOM 745 N N . LEU A 1 102 ? -4.836 -3.390 12.348 1.00 88.75 102 LEU A N 1
ATOM 746 C CA . LEU A 1 102 ? -4.592 -1.955 12.208 1.00 88.75 102 LEU A CA 1
ATOM 747 C C . LEU A 1 102 ? -5.919 -1.203 12.247 1.00 88.75 102 LEU A C 1
ATOM 749 O O . LEU A 1 102 ? -6.873 -1.596 11.582 1.00 88.75 102 LEU A O 1
ATOM 753 N N . HIS A 1 103 ? -5.965 -0.093 12.976 1.00 88.69 103 HIS A N 1
ATOM 754 C CA . HIS A 1 103 ? -7.144 0.769 13.043 1.00 88.69 103 HIS A CA 1
ATOM 755 C C . HIS A 1 103 ? -6.908 2.058 12.253 1.00 88.69 103 HIS A C 1
ATOM 757 O O . HIS A 1 103 ? -5.825 2.643 12.316 1.00 88.69 103 HIS A O 1
ATOM 763 N N . SER A 1 104 ? -7.916 2.486 11.493 1.00 85.81 104 SER A N 1
ATOM 764 C CA . SER A 1 104 ? -7.892 3.734 10.724 1.00 85.81 104 SER A CA 1
ATOM 765 C C . SER A 1 104 ? -9.314 4.265 10.584 1.00 85.81 104 SER A C 1
ATOM 767 O O . SER A 1 104 ? -10.163 3.591 9.999 1.00 85.81 104 SER A O 1
ATOM 769 N N . GLY A 1 105 ? -9.599 5.448 11.132 1.00 85.50 105 GLY A N 1
ATOM 770 C CA . GLY A 1 105 ? -10.973 5.944 11.247 1.00 85.50 105 GLY A CA 1
ATOM 771 C C . GLY A 1 105 ? -11.873 4.949 11.995 1.00 85.50 105 GLY A C 1
ATOM 772 O O . GLY A 1 105 ? -11.543 4.518 13.097 1.00 85.50 105 GLY A O 1
ATOM 773 N N . ASN A 1 106 ? -12.988 4.563 11.372 1.00 84.44 106 ASN A N 1
ATOM 774 C CA . ASN A 1 106 ? -13.909 3.521 11.845 1.00 84.44 106 ASN A CA 1
ATOM 775 C C . ASN A 1 106 ? -13.655 2.134 11.217 1.00 84.44 106 ASN A C 1
ATOM 777 O O . ASN A 1 106 ? -14.475 1.232 11.371 1.00 84.44 106 ASN A O 1
ATOM 781 N N . CYS A 1 107 ? -12.542 1.949 10.501 1.00 87.81 107 CYS A N 1
ATOM 782 C CA . CYS A 1 107 ? -12.188 0.676 9.884 1.00 87.81 107 CYS A CA 1
ATOM 783 C C . CYS A 1 107 ? -11.155 -0.095 10.709 1.00 87.81 107 CYS A C 1
ATOM 785 O O . CYS A 1 107 ? -10.200 0.474 11.251 1.00 87.81 107 CYS A O 1
ATOM 787 N N . THR A 1 108 ? -11.298 -1.418 10.708 1.00 89.94 108 THR A N 1
ATOM 788 C CA . THR A 1 108 ? -10.297 -2.356 11.221 1.00 89.94 108 THR A CA 1
ATOM 789 C C . THR A 1 108 ? -9.748 -3.191 10.077 1.00 89.94 108 THR A C 1
ATOM 791 O O . THR A 1 108 ? -10.477 -3.918 9.413 1.00 89.94 108 THR A O 1
ATOM 794 N N . LEU A 1 109 ? -8.447 -3.088 9.846 1.00 89.81 109 LEU A N 1
ATOM 795 C CA . LEU A 1 109 ? -7.703 -3.908 8.903 1.00 89.81 109 LEU A CA 1
ATOM 796 C C . LEU A 1 109 ? -7.159 -5.135 9.633 1.00 89.81 109 LEU A C 1
ATOM 798 O O . LEU A 1 109 ? -6.497 -4.993 10.658 1.00 89.81 109 LEU A O 1
ATOM 802 N N . VAL A 1 110 ? -7.386 -6.322 9.091 1.00 89.50 110 VAL A N 1
ATOM 803 C CA . VAL A 1 110 ? -6.866 -7.588 9.604 1.00 89.50 110 VAL A CA 1
ATOM 804 C C . VAL A 1 110 ? -5.997 -8.208 8.521 1.00 89.50 110 VAL A C 1
ATOM 806 O O . VAL A 1 110 ? -6.490 -8.583 7.457 1.00 89.50 110 VAL A O 1
ATOM 809 N N . VAL A 1 111 ? -4.696 -8.300 8.785 1.00 88.25 111 VAL A N 1
ATOM 810 C CA . VAL A 1 111 ? -3.737 -8.915 7.862 1.00 88.25 111 VAL A CA 1
ATOM 811 C C . VAL A 1 111 ? -3.677 -10.407 8.162 1.00 88.25 111 VAL A C 1
ATOM 813 O O . VAL A 1 111 ? -3.211 -10.811 9.223 1.00 88.25 111 VAL A O 1
ATOM 816 N N . GLY A 1 112 ? -4.182 -11.231 7.254 1.00 82.00 112 GLY A N 1
ATOM 817 C CA . GLY A 1 112 ? -4.047 -12.682 7.277 1.00 82.00 112 GLY A CA 1
ATOM 818 C C . GLY A 1 112 ? -2.714 -13.148 6.687 1.00 82.00 112 GLY A C 1
ATOM 819 O O . GLY A 1 112 ? -1.848 -12.352 6.326 1.00 82.00 112 GLY A O 1
ATOM 820 N N . ALA A 1 113 ? -2.526 -14.466 6.600 1.00 77.81 113 ALA A N 1
ATOM 821 C CA . ALA A 1 113 ? -1.324 -15.049 5.992 1.00 77.81 113 ALA A CA 1
ATOM 822 C C . ALA A 1 113 ? -1.281 -14.849 4.467 1.00 77.81 113 ALA A C 1
ATOM 824 O O . ALA A 1 113 ? -0.203 -14.694 3.893 1.00 77.81 113 ALA A O 1
ATOM 825 N N . HIS A 1 114 ? -2.455 -14.845 3.832 1.00 74.69 114 HIS A N 1
ATOM 826 C CA . HIS A 1 114 ? -2.623 -14.804 2.377 1.00 74.69 114 HIS A CA 1
ATOM 827 C C . HIS A 1 114 ? -3.702 -13.823 1.935 1.00 74.69 114 HIS A C 1
ATOM 829 O O . HIS A 1 114 ? -4.124 -13.863 0.792 1.00 74.69 114 HIS A O 1
ATOM 835 N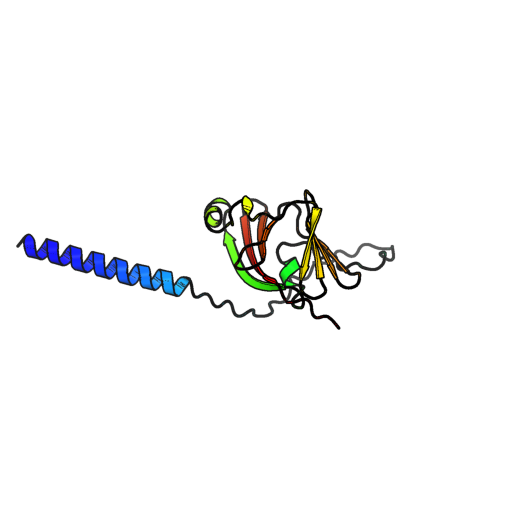 N . ASP A 1 115 ? -4.227 -13.007 2.835 1.00 78.56 115 ASP A N 1
ATOM 836 C CA . ASP A 1 115 ? -5.270 -12.050 2.522 1.00 78.56 115 ASP A CA 1
ATOM 837 C C . ASP A 1 115 ? -5.249 -10.895 3.506 1.00 78.56 115 ASP A C 1
ATOM 839 O O . ASP A 1 115 ? -4.642 -10.957 4.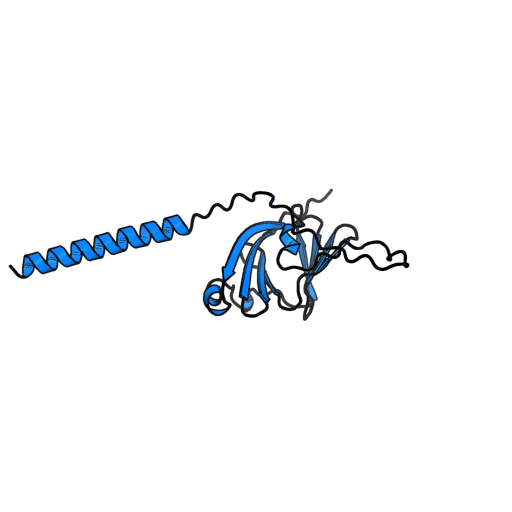573 1.00 78.56 115 ASP A O 1
ATOM 843 N N . VAL A 1 116 ? -5.915 -9.813 3.134 1.00 86.06 116 VAL A N 1
ATOM 844 C CA . VAL A 1 116 ? -6.184 -8.714 4.050 1.00 86.06 116 VAL A CA 1
ATOM 845 C C . VAL A 1 116 ? -7.674 -8.464 4.018 1.00 86.06 116 VAL A C 1
ATOM 847 O O . VAL A 1 116 ? -8.251 -8.252 2.954 1.00 86.06 116 VAL A O 1
ATOM 850 N N . THR A 1 117 ? -8.293 -8.497 5.189 1.00 87.44 117 THR A N 1
ATOM 851 C CA . THR A 1 117 ? -9.712 -8.189 5.352 1.00 87.44 117 THR A CA 1
ATOM 852 C C . THR A 1 117 ? -9.844 -6.827 6.006 1.00 87.44 117 THR A C 1
ATOM 854 O O . THR A 1 117 ? -9.097 -6.502 6.926 1.00 87.44 117 THR A O 1
ATOM 857 N N . ILE A 1 118 ? -10.784 -6.020 5.537 1.00 88.31 118 ILE A N 1
ATOM 858 C CA . ILE A 1 118 ? -11.136 -4.751 6.161 1.00 88.31 118 ILE A CA 1
ATOM 859 C C . ILE A 1 118 ? -12.567 -4.857 6.654 1.00 88.31 118 ILE A C 1
ATOM 861 O O . ILE A 1 118 ? -13.461 -5.195 5.883 1.00 88.31 118 ILE A O 1
ATOM 865 N N . GLU A 1 119 ? -12.770 -4.556 7.928 1.00 87.81 119 GLU A N 1
ATOM 866 C CA . GLU A 1 119 ? -14.074 -4.533 8.575 1.00 87.81 119 GLU A CA 1
ATOM 867 C C . GLU A 1 119 ? -14.477 -3.087 8.883 1.00 87.81 119 GLU A C 1
ATOM 869 O O . GLU A 1 119 ? -13.679 -2.325 9.438 1.00 87.81 119 GLU A O 1
ATOM 874 N N . ARG A 1 120 ? -15.710 -2.705 8.540 1.00 85.12 120 ARG A N 1
ATOM 875 C CA . ARG A 1 120 ? -16.289 -1.393 8.866 1.00 85.12 120 ARG A CA 1
ATOM 876 C C . ARG A 1 120 ? -17.782 -1.539 9.122 1.00 85.12 120 ARG A C 1
ATOM 878 O O . ARG A 1 120 ? -18.505 -1.908 8.210 1.00 85.12 120 ARG A O 1
ATOM 885 N N . ASP A 1 121 ? -18.245 -1.227 10.330 1.00 79.25 121 ASP A N 1
ATOM 886 C CA . ASP A 1 121 ? -19.678 -1.208 10.678 1.00 79.25 121 ASP A CA 1
ATOM 887 C C . ASP A 1 121 ? -20.448 -2.501 10.305 1.00 79.25 121 ASP A C 1
ATOM 889 O O . ASP A 1 121 ? -21.639 -2.471 10.011 1.00 79.25 121 ASP A O 1
ATOM 893 N N . GLY A 1 122 ? -19.766 -3.654 10.313 1.00 73.50 122 GLY A N 1
ATOM 894 C CA . GLY A 1 122 ? -20.322 -4.954 9.907 1.00 73.50 122 GLY A CA 1
ATOM 895 C C . GLY A 1 122 ? -20.086 -5.332 8.437 1.00 73.50 122 GLY A C 1
ATOM 896 O O . GLY A 1 122 ? -20.219 -6.507 8.094 1.00 73.50 122 GLY A O 1
ATOM 897 N N . ASP A 1 123 ? -19.657 -4.390 7.594 1.00 75.62 123 ASP A N 1
ATOM 898 C CA . ASP A 1 123 ? -19.198 -4.661 6.230 1.00 75.62 123 ASP A CA 1
ATOM 899 C C . ASP A 1 123 ? -17.809 -5.305 6.243 1.00 75.62 123 ASP A C 1
ATOM 901 O O . ASP A 1 123 ? -16.951 -4.947 7.057 1.00 75.62 123 ASP A O 1
ATOM 905 N N . ARG A 1 124 ? -17.560 -6.210 5.290 1.00 81.81 124 ARG A N 1
ATOM 906 C CA . ARG A 1 124 ? -16.248 -6.823 5.058 1.00 81.81 124 ARG A CA 1
ATOM 907 C C . ARG A 1 124 ? -15.823 -6.672 3.610 1.00 81.81 124 ARG A C 1
ATOM 909 O O . ARG A 1 124 ? -16.537 -7.097 2.710 1.00 81.81 124 ARG A O 1
ATOM 916 N N . LEU A 1 125 ? -14.630 -6.131 3.411 1.00 84.00 125 LEU A N 1
ATOM 917 C CA . LEU A 1 125 ? -13.973 -6.012 2.114 1.00 84.00 125 LEU A CA 1
ATOM 918 C C . LEU A 1 125 ? -12.671 -6.806 2.131 1.00 84.00 125 LEU A C 1
ATOM 920 O O . LEU A 1 125 ? -12.011 -6.881 3.171 1.00 84.00 125 LEU A O 1
ATOM 924 N N . ARG A 1 126 ? -12.276 -7.374 0.991 1.00 85.06 126 ARG A N 1
ATOM 925 C CA . ARG A 1 126 ? -11.085 -8.219 0.912 1.00 85.06 126 ARG A CA 1
ATOM 926 C C . ARG A 1 126 ? -10.112 -7.698 -0.132 1.00 85.06 126 ARG A C 1
ATOM 928 O O . ARG A 1 126 ? -10.455 -7.376 -1.264 1.00 85.06 126 ARG A O 1
ATOM 935 N N . VAL A 1 127 ? -8.858 -7.606 0.273 1.00 83.88 127 VAL A N 1
ATOM 936 C CA . VAL A 1 127 ? -7.751 -7.314 -0.629 1.00 83.88 127 VAL A CA 1
ATOM 937 C C . VAL A 1 127 ? -7.314 -8.626 -1.296 1.00 83.88 127 VAL A C 1
ATOM 939 O O . VAL A 1 127 ? -7.290 -9.659 -0.620 1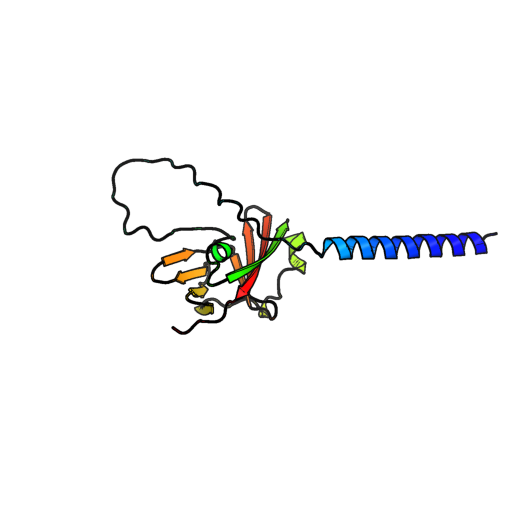.00 83.88 127 VAL A O 1
ATOM 942 N N . PRO A 1 128 ? -6.947 -8.614 -2.591 1.00 78.56 128 PRO A N 1
ATOM 943 C CA . PRO A 1 128 ? -6.480 -9.798 -3.305 1.00 78.56 128 PRO A CA 1
ATOM 944 C C . PRO A 1 128 ? -5.329 -10.533 -2.595 1.00 78.56 128 PRO A C 1
ATOM 946 O O . PRO A 1 128 ? -4.509 -9.887 -1.938 1.00 78.56 128 PRO A O 1
ATOM 949 N N . PRO A 1 129 ? -5.230 -11.866 -2.753 1.00 75.62 129 PRO A N 1
ATOM 950 C CA . PRO A 1 129 ? -4.318 -12.691 -1.963 1.00 75.62 129 PRO A CA 1
ATOM 951 C C . PRO A 1 129 ? -2.826 -12.476 -2.260 1.00 75.62 129 PRO A C 1
ATOM 953 O O . PRO A 1 129 ? -1.975 -12.745 -1.414 1.00 75.62 129 PRO A O 1
ATOM 956 N N . ASP A 1 130 ? -2.508 -11.916 -3.428 1.00 81.38 130 ASP A N 1
ATOM 957 C CA . ASP A 1 130 ? -1.141 -11.596 -3.858 1.00 81.38 130 ASP A CA 1
ATOM 958 C C . ASP A 1 130 ? -0.729 -10.158 -3.493 1.00 81.38 130 ASP A C 1
ATOM 960 O O . ASP A 1 130 ? 0.141 -9.554 -4.131 1.00 81.38 130 ASP A O 1
ATOM 964 N N . ALA A 1 131 ? -1.387 -9.575 -2.488 1.00 86.19 131 ALA A N 1
ATOM 965 C CA . ALA A 1 131 ? -1.092 -8.240 -2.003 1.00 86.19 131 ALA A CA 1
ATOM 966 C C . ALA A 1 131 ? -0.269 -8.264 -0.707 1.00 86.19 131 ALA A C 1
ATOM 968 O O . ALA A 1 131 ? -0.553 -8.991 0.244 1.00 86.19 131 ALA A O 1
ATOM 969 N N . ALA A 1 132 ? 0.750 -7.414 -0.652 1.00 90.31 132 ALA A N 1
ATOM 970 C CA . ALA A 1 132 ? 1.558 -7.152 0.523 1.00 90.31 132 ALA A CA 1
ATOM 971 C C . ALA A 1 132 ? 1.283 -5.740 1.042 1.00 90.31 132 ALA A C 1
ATOM 973 O O . ALA A 1 132 ? 1.220 -4.769 0.284 1.00 90.31 132 ALA A O 1
ATOM 974 N N . LEU A 1 133 ? 1.135 -5.643 2.358 1.00 92.44 133 LEU A N 1
ATOM 975 C CA . LEU A 1 133 ? 0.858 -4.401 3.057 1.00 92.44 133 LEU A CA 1
ATOM 976 C C . LEU A 1 133 ? 2.100 -3.963 3.833 1.00 92.44 133 LEU A C 1
ATOM 978 O O . LEU A 1 133 ? 2.738 -4.783 4.495 1.00 92.44 133 LEU A O 1
ATOM 982 N N . TYR A 1 134 ? 2.423 -2.679 3.768 1.00 93.94 134 TYR A N 1
ATOM 983 C CA . TYR A 1 134 ? 3.572 -2.083 4.439 1.00 93.94 134 TYR A CA 1
ATOM 984 C C . TYR A 1 134 ? 3.112 -0.881 5.254 1.00 93.94 134 TYR A C 1
ATOM 986 O O . TYR A 1 134 ? 2.338 -0.059 4.758 1.00 93.94 134 TYR A O 1
ATOM 994 N N . ASP A 1 135 ? 3.587 -0.774 6.490 1.00 92.62 135 ASP A N 1
ATOM 995 C CA . ASP A 1 135 ? 3.354 0.386 7.346 1.00 92.62 135 ASP A CA 1
ATOM 996 C C . ASP A 1 135 ? 4.649 1.194 7.428 1.00 92.62 135 ASP A C 1
ATOM 998 O O . ASP A 1 135 ? 5.657 0.744 7.972 1.00 92.62 135 ASP A O 1
ATOM 1002 N N . THR A 1 136 ? 4.629 2.375 6.816 1.00 89.88 136 THR A N 1
ATOM 1003 C CA . THR A 1 136 ? 5.803 3.235 6.648 1.00 89.88 136 THR A CA 1
ATOM 1004 C C . THR A 1 136 ? 5.540 4.597 7.296 1.00 89.88 136 THR A C 1
ATOM 1006 O O . THR A 1 136 ? 4.381 4.982 7.477 1.00 89.88 136 THR A O 1
ATOM 1009 N N . PRO A 1 137 ? 6.572 5.420 7.558 1.00 85.56 137 PRO A N 1
ATOM 1010 C CA . PRO A 1 137 ? 6.368 6.794 8.026 1.00 85.56 137 PRO A CA 1
ATOM 1011 C C . PRO A 1 137 ? 5.540 7.668 7.069 1.00 85.56 137 PRO A C 1
ATOM 1013 O O . PRO A 1 137 ? 4.961 8.662 7.494 1.00 85.56 137 PRO A O 1
ATOM 1016 N N . LYS A 1 138 ? 5.477 7.309 5.777 1.00 83.31 138 LYS A N 1
ATOM 1017 C CA . LYS A 1 138 ? 4.667 8.003 4.761 1.00 83.31 138 LYS A CA 1
ATOM 1018 C C . LYS A 1 138 ? 3.204 7.552 4.746 1.00 83.31 138 LYS A C 1
ATOM 1020 O O . LYS A 1 138 ? 2.414 8.123 4.005 1.00 83.31 138 LYS A O 1
ATOM 1025 N N . GLY A 1 139 ? 2.857 6.527 5.521 1.00 88.56 139 GLY A N 1
ATOM 1026 C CA . GLY A 1 139 ? 1.538 5.914 5.539 1.00 88.56 139 GLY A CA 1
ATOM 1027 C C . GLY A 1 139 ? 1.560 4.443 5.132 1.00 88.56 139 GLY A C 1
ATOM 1028 O O . GLY A 1 139 ? 2.601 3.779 5.102 1.00 88.56 139 GLY A O 1
ATOM 1029 N N . LEU A 1 140 ? 0.369 3.944 4.821 1.00 93.00 140 LEU A N 1
ATOM 1030 C CA . LEU A 1 140 ? 0.114 2.557 4.471 1.00 93.00 140 LEU A CA 1
ATOM 1031 C C . LEU A 1 140 ? 0.371 2.359 2.977 1.00 93.00 140 LEU A C 1
ATOM 1033 O O . LEU A 1 140 ? -0.233 3.040 2.151 1.00 93.00 140 LEU A O 1
ATOM 1037 N N . THR A 1 141 ? 1.245 1.428 2.615 1.00 93.75 141 THR A N 1
ATOM 1038 C CA . THR A 1 141 ? 1.517 1.095 1.213 1.00 93.75 141 THR A CA 1
ATOM 1039 C C . THR A 1 141 ? 0.976 -0.289 0.899 1.00 93.75 141 THR A C 1
ATOM 1041 O O . THR A 1 141 ? 1.256 -1.249 1.615 1.00 93.75 141 THR A O 1
ATOM 1044 N N . LEU A 1 142 ? 0.204 -0.394 -0.179 1.00 92.19 142 LEU A N 1
ATOM 1045 C CA . LEU A 1 142 ? -0.282 -1.652 -0.723 1.00 92.19 142 LEU A CA 1
ATOM 1046 C C . LEU A 1 142 ? 0.470 -1.958 -2.014 1.00 92.19 142 LEU A C 1
ATOM 1048 O O . LEU A 1 142 ? 0.420 -1.170 -2.955 1.00 92.19 142 LEU A O 1
ATOM 1052 N N . PHE A 1 143 ? 1.126 -3.109 -2.065 1.00 91.69 143 PHE A N 1
ATOM 1053 C CA . PHE A 1 143 ? 1.755 -3.633 -3.268 1.00 91.69 143 PHE A CA 1
ATOM 1054 C C . PHE A 1 143 ? 1.028 -4.900 -3.701 1.00 91.69 143 PHE A C 1
ATOM 1056 O O . PHE A 1 143 ? 0.885 -5.816 -2.901 1.00 91.69 143 PHE A O 1
ATOM 1063 N N . HIS A 1 144 ? 0.574 -4.972 -4.944 1.00 90.44 144 HIS A N 1
ATOM 1064 C CA . HIS A 1 144 ? -0.120 -6.137 -5.487 1.00 90.44 144 HIS A CA 1
ATOM 1065 C C . HIS A 1 144 ? 0.487 -6.511 -6.835 1.00 90.44 144 HIS A C 1
ATOM 1067 O O . HIS A 1 144 ? 0.677 -5.652 -7.695 1.00 90.44 144 HIS A O 1
ATOM 1073 N N . THR A 1 145 ? 0.771 -7.796 -7.034 1.00 87.06 145 THR A N 1
ATOM 1074 C CA . THR A 1 145 ? 1.184 -8.344 -8.328 1.00 87.06 145 THR A CA 1
ATOM 1075 C C . THR A 1 145 ? 0.102 -9.229 -8.929 1.00 87.06 145 THR A C 1
ATOM 1077 O O . THR A 1 145 ? -0.344 -10.166 -8.280 1.00 87.06 145 THR A O 1
ATOM 1080 N N . HIS A 1 146 ? -0.266 -8.988 -10.187 1.00 83.69 146 HIS A N 1
ATOM 1081 C CA . HIS A 1 146 ? -1.217 -9.815 -10.922 1.00 83.69 146 HIS A CA 1
ATOM 1082 C C . HIS A 1 146 ? -0.810 -9.955 -12.392 1.00 83.69 146 HIS A C 1
ATOM 1084 O O . HIS A 1 146 ? -0.555 -8.959 -13.071 1.00 83.69 146 HIS A O 1
ATOM 1090 N N . ALA A 1 147 ? -0.755 -11.195 -12.892 1.00 83.38 147 ALA A N 1
ATOM 1091 C CA . ALA A 1 147 ? -0.492 -11.516 -14.301 1.00 83.38 147 ALA A CA 1
ATOM 1092 C C . ALA A 1 147 ? 0.731 -10.780 -14.906 1.00 83.38 147 ALA A C 1
ATOM 1094 O O . ALA A 1 147 ? 0.678 -10.248 -16.014 1.00 83.38 147 ALA A O 1
ATOM 1095 N N . GLY A 1 148 ? 1.838 -10.703 -14.156 1.00 80.00 148 GLY A N 1
ATOM 1096 C CA . GLY A 1 148 ? 3.081 -10.046 -14.590 1.00 80.00 148 GLY A CA 1
ATOM 1097 C C . GLY A 1 148 ? 3.084 -8.515 -14.485 1.00 80.00 148 GLY A C 1
ATOM 1098 O O . GLY A 1 148 ? 4.113 -7.885 -14.740 1.00 80.00 148 GLY A O 1
ATOM 1099 N N . ARG A 1 149 ? 1.970 -7.905 -14.068 1.00 87.19 149 ARG A N 1
ATOM 1100 C CA . ARG A 1 149 ? 1.907 -6.497 -13.672 1.00 87.19 149 ARG A CA 1
ATOM 1101 C C . ARG A 1 149 ? 1.962 -6.361 -12.162 1.00 87.19 149 ARG A C 1
ATOM 1103 O O . ARG A 1 149 ? 1.601 -7.270 -11.422 1.00 87.19 149 ARG A O 1
ATOM 1110 N N . ALA A 1 150 ? 2.418 -5.204 -11.727 1.00 89.94 150 ALA A N 1
ATOM 1111 C CA . ALA A 1 150 ? 2.450 -4.805 -10.343 1.00 89.94 150 ALA A CA 1
ATOM 1112 C C . ALA A 1 150 ? 1.809 -3.427 -10.192 1.00 89.94 150 ALA A C 1
ATOM 1114 O O . ALA A 1 150 ? 1.875 -2.576 -11.085 1.00 89.94 150 ALA A O 1
ATOM 1115 N N . GLU A 1 151 ? 1.177 -3.229 -9.049 1.00 90.81 151 GLU A N 1
ATOM 1116 C CA . GLU A 1 151 ? 0.541 -1.988 -8.655 1.00 90.81 151 GLU A CA 1
ATOM 1117 C C . GLU A 1 151 ? 0.971 -1.651 -7.231 1.00 90.81 151 GLU A C 1
ATOM 1119 O O . GLU A 1 151 ? 0.932 -2.500 -6.341 1.00 90.81 151 GLU A O 1
ATOM 1124 N N . LEU A 1 152 ? 1.399 -0.409 -7.029 1.00 90.69 152 LEU A N 1
ATOM 1125 C CA . LEU A 1 152 ? 1.777 0.135 -5.737 1.00 90.69 152 LEU A CA 1
ATOM 1126 C C . LEU A 1 152 ? 0.891 1.338 -5.441 1.00 90.69 152 LEU A C 1
ATOM 1128 O O . LEU A 1 152 ? 0.832 2.281 -6.227 1.00 90.69 152 LEU A O 1
ATOM 1132 N N . ARG A 1 153 ? 0.208 1.318 -4.302 1.00 92.75 153 ARG A N 1
ATOM 1133 C CA . ARG A 1 153 ? -0.665 2.404 -3.852 1.00 92.75 153 ARG A CA 1
ATOM 1134 C C . ARG A 1 153 ? -0.260 2.864 -2.470 1.00 92.75 153 ARG A C 1
ATOM 1136 O O . ARG A 1 153 ? -0.027 2.036 -1.594 1.00 92.75 153 ARG A O 1
ATOM 1143 N N . VAL A 1 154 ? -0.218 4.176 -2.272 1.00 91.94 154 VAL A N 1
ATOM 1144 C CA . VAL A 1 154 ? 0.117 4.788 -0.982 1.00 91.94 154 VAL A CA 1
ATOM 1145 C C . VAL A 1 154 ? -1.121 5.462 -0.415 1.00 91.94 154 VAL A C 1
ATOM 1147 O O . VAL A 1 154 ? -1.812 6.199 -1.121 1.00 91.94 154 VAL A O 1
ATOM 1150 N N . TYR A 1 155 ? -1.391 5.219 0.862 1.00 92.25 155 TYR A N 1
ATOM 1151 C CA . TYR A 1 155 ? -2.557 5.712 1.576 1.00 92.25 155 TYR A CA 1
ATOM 1152 C C . TYR A 1 155 ? -2.152 6.400 2.874 1.00 92.25 155 TYR A C 1
ATOM 1154 O O . TYR A 1 155 ? -1.368 5.872 3.664 1.00 92.25 155 TYR A O 1
ATOM 1162 N N . ASN A 1 156 ? -2.788 7.532 3.150 1.00 91.19 156 ASN A N 1
ATOM 1163 C CA . ASN A 1 156 ? -2.785 8.105 4.486 1.00 91.19 156 ASN A CA 1
ATOM 1164 C C . ASN A 1 156 ? -3.855 7.416 5.332 1.00 91.19 156 ASN A C 1
ATOM 1166 O O . ASN A 1 156 ? -4.990 7.230 4.883 1.00 91.19 156 ASN A O 1
ATOM 1170 N N . ARG A 1 157 ? -3.489 7.066 6.568 1.00 88.00 157 ARG A N 1
ATOM 1171 C CA . ARG A 1 157 ? -4.444 6.627 7.588 1.00 88.00 157 ARG A CA 1
ATOM 1172 C C . ARG A 1 157 ? -5.146 7.844 8.165 1.00 88.00 157 ARG A C 1
ATOM 1174 O O . ARG A 1 157 ? -4.488 8.819 8.524 1.00 88.00 157 ARG A O 1
ATOM 1181 N N . LEU A 1 158 ? -6.467 7.777 8.256 1.00 84.31 158 LEU A N 1
ATOM 1182 C CA . LEU A 1 158 ? -7.245 8.809 8.922 1.00 84.31 158 LEU A CA 1
ATOM 1183 C C . LEU A 1 158 ? -7.315 8.522 10.427 1.00 84.31 158 LEU A C 1
ATOM 1185 O O . LEU A 1 158 ? -7.390 7.357 10.835 1.00 84.31 158 LEU A O 1
ATOM 1189 N N . PRO A 1 159 ? -7.265 9.566 11.272 1.00 78.50 159 PRO A N 1
ATOM 1190 C CA . PRO A 1 159 ? -7.329 9.392 12.713 1.00 78.50 159 PRO A CA 1
ATOM 1191 C C . PRO A 1 159 ? -8.660 8.754 13.118 1.00 78.50 159 PRO A C 1
ATOM 1193 O O . PRO A 1 159 ? -9.713 9.060 12.553 1.00 78.50 159 PRO A O 1
ATOM 1196 N N . VAL A 1 160 ? -8.609 7.876 14.120 1.00 72.94 160 VAL A N 1
ATOM 1197 C CA . VAL A 1 160 ? -9.809 7.296 14.730 1.00 72.94 160 VAL A CA 1
ATOM 1198 C C . VAL A 1 160 ? -10.612 8.432 15.354 1.00 72.94 160 VAL A C 1
ATOM 1200 O O . VAL A 1 160 ? -10.167 9.075 16.303 1.00 72.94 160 VAL A O 1
ATOM 1203 N N . THR A 1 161 ? -11.784 8.713 14.793 1.00 63.88 161 THR A N 1
ATOM 1204 C CA . THR A 1 161 ? -12.707 9.703 15.347 1.00 63.88 161 THR A CA 1
ATOM 1205 C C . THR A 1 161 ? -13.555 8.991 16.391 1.00 63.88 161 THR A C 1
ATOM 1207 O O . THR A 1 161 ? -14.489 8.271 16.051 1.00 63.88 161 THR A O 1
ATOM 1210 N N . LEU A 1 162 ? -13.187 9.141 17.664 1.00 56.00 162 LEU A N 1
ATOM 1211 C CA . LEU A 1 162 ? -14.029 8.708 18.777 1.00 56.00 162 LEU A CA 1
ATOM 1212 C C . LEU A 1 162 ? -15.298 9.574 18.747 1.00 56.00 162 LEU A C 1
ATOM 1214 O O . LEU A 1 162 ? -15.205 10.795 18.880 1.00 56.00 162 LEU A O 1
ATOM 1218 N N . ARG A 1 163 ? -16.449 8.954 18.484 1.00 51.72 163 ARG A N 1
ATOM 1219 C CA . ARG A 1 163 ? -17.767 9.567 18.678 1.00 51.72 163 ARG A CA 1
ATOM 1220 C C . ARG A 1 163 ? -18.314 9.180 20.039 1.00 51.72 163 ARG A C 1
ATOM 1222 O O . ARG A 1 163 ? -18.096 8.012 20.428 1.00 51.72 163 ARG A O 1
#

Radius of gyration: 22.21 Å; chains: 1; bounding box: 74×44×50 Å

pLDDT: mean 76.67, std 18.28, range [35.31, 93.94]

Organism: NCBI:txid3016050